Protein AF-A0A2A4LU80-F1 (afdb_monomer)

Radius of gyration: 29.14 Å; Cα contacts (8 Å, |Δi|>4): 32; chains: 1; bounding box: 60×70×69 Å

Solvent-accessible surface area (backbone atoms only — not comparable to full-atom values): 7969 Å² total; per-residue (Å²): 138,83,86,79,86,76,78,68,77,75,70,74,73,76,96,58,84,77,77,76,56,90,89,70,61,89,80,82,78,82,78,86,81,84,70,55,72,68,57,48,53,52,50,46,52,53,10,56,56,37,67,38,58,54,74,57,38,52,49,31,59,78,68,72,45,88,78,62,69,48,74,48,75,63,56,51,51,49,53,50,54,51,50,51,52,51,52,52,51,51,52,53,53,50,43,50,74,70,69,48,69,79,63,91,55,52,66,61,52,49,50,53,49,51,54,50,49,53,51,49,46,66,74,69,61,125

pLDDT: mean 78.64, std 14.28, range [36.44, 95.88]

Mean predicted aligned error: 14.56 Å

Secondary structure (DSSP, 8-state):
--------------SSSPPPPTTSS-----------HHHHHHHHHHHHHHT--HHHHHHHHHTT---PPPPPHHHHHHHHHHHHHHHHHHHHHHHHHTT-PPPTTHHHHHHHHHHHHHHHHHHH--

Structure (mmCIF, N/CA/C/O backbone):
data_AF-A0A2A4LU80-F1
#
_entry.id   AF-A0A2A4LU80-F1
#
loop_
_atom_site.group_PDB
_atom_site.id
_atom_site.type_symbol
_atom_site.label_atom_id
_atom_site.label_alt_id
_atom_site.label_comp_id
_atom_site.label_asym_id
_atom_site.label_entity_id
_atom_site.label_seq_id
_atom_site.pdbx_PDB_ins_code
_atom_site.Cartn_x
_atom_site.Cartn_y
_atom_site.Cartn_z
_atom_site.occupancy
_atom_site.B_iso_or_equiv
_atom_site.auth_seq_id
_atom_site.auth_comp_id
_atom_site.auth_asym_id
_atom_site.auth_atom_id
_atom_site.pdbx_PDB_model_num
ATOM 1 N N . MET A 1 1 ? 38.887 46.879 36.875 1.00 36.53 1 MET A N 1
ATOM 2 C CA . MET A 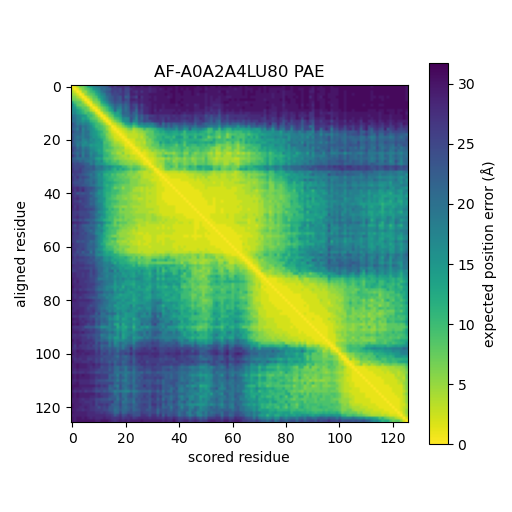1 1 ? 39.424 45.795 36.024 1.00 36.53 1 MET A CA 1
ATOM 3 C C . MET A 1 1 ? 38.246 45.065 35.390 1.00 36.53 1 MET A C 1
ATOM 5 O O . MET A 1 1 ? 37.231 44.901 36.049 1.00 36.53 1 MET A O 1
ATOM 9 N N . LYS A 1 2 ? 38.350 44.786 34.093 1.00 36.44 2 LYS A N 1
ATOM 10 C CA . LYS A 1 2 ? 37.315 44.321 33.158 1.00 36.44 2 LYS A CA 1
ATOM 11 C C . LYS A 1 2 ? 37.081 42.796 33.245 1.00 36.44 2 LYS A C 1
ATOM 13 O O . LYS A 1 2 ? 38.081 42.100 33.222 1.00 36.44 2 LYS A O 1
ATOM 18 N N . ILE A 1 3 ? 35.792 42.398 33.222 1.00 38.38 3 ILE A N 1
ATOM 19 C CA . ILE A 1 3 ? 35.141 41.186 32.633 1.00 38.38 3 ILE A CA 1
ATOM 20 C C . ILE A 1 3 ? 35.617 39.835 33.253 1.00 38.38 3 ILE A C 1
ATOM 22 O O . ILE A 1 3 ? 36.762 39.693 33.636 1.00 38.38 3 ILE A O 1
ATOM 26 N N . ASP A 1 4 ? 34.759 38.868 33.603 1.00 38.78 4 ASP A N 1
ATOM 27 C CA . ASP A 1 4 ? 34.062 37.991 32.658 1.00 38.78 4 ASP A CA 1
ATOM 28 C C . ASP A 1 4 ? 32.720 37.447 33.182 1.00 38.78 4 ASP A C 1
ATOM 30 O O . ASP A 1 4 ? 32.645 36.575 34.043 1.00 38.78 4 ASP A O 1
ATOM 34 N N . ILE A 1 5 ? 31.638 37.914 32.551 1.00 43.00 5 ILE A N 1
ATOM 35 C CA . ILE A 1 5 ? 30.252 37.408 32.649 1.00 43.00 5 ILE A CA 1
ATOM 36 C C . ILE A 1 5 ? 30.074 36.091 31.844 1.00 43.00 5 ILE A C 1
ATOM 38 O O . ILE A 1 5 ? 28.984 35.538 31.733 1.00 43.00 5 ILE A O 1
ATOM 42 N N . ALA A 1 6 ? 31.147 35.519 31.297 1.00 41.53 6 ALA A N 1
ATOM 43 C CA . ALA A 1 6 ? 31.082 34.421 30.331 1.00 41.53 6 ALA A CA 1
ATOM 44 C C . ALA A 1 6 ? 31.194 33.005 30.934 1.00 41.53 6 ALA A C 1
ATOM 46 O O . ALA A 1 6 ? 31.471 32.054 30.210 1.00 41.53 6 ALA A O 1
ATOM 47 N N . ALA A 1 7 ? 30.921 32.823 32.229 1.00 41.28 7 ALA A N 1
ATOM 48 C CA . ALA A 1 7 ? 30.689 31.495 32.811 1.00 41.28 7 ALA A CA 1
ATOM 49 C C . ALA A 1 7 ? 29.191 31.129 32.814 1.00 41.28 7 ALA A C 1
ATOM 51 O O . ALA A 1 7 ? 28.705 30.397 33.674 1.00 41.28 7 ALA A O 1
ATOM 52 N N . MET A 1 8 ? 28.431 31.629 31.832 1.00 41.69 8 MET A N 1
ATOM 53 C CA . MET A 1 8 ? 27.174 31.004 31.434 1.00 41.69 8 MET A CA 1
ATOM 54 C C . MET A 1 8 ? 27.542 29.668 30.797 1.00 41.69 8 MET A C 1
ATOM 56 O O . MET A 1 8 ? 27.836 29.577 29.608 1.00 41.69 8 MET A O 1
ATOM 60 N N . THR A 1 9 ? 27.599 28.643 31.640 1.00 44.09 9 THR A N 1
ATOM 61 C CA . THR A 1 9 ? 27.804 27.244 31.291 1.00 44.09 9 THR A CA 1
ATOM 62 C C . THR A 1 9 ? 26.859 26.870 30.152 1.00 44.09 9 THR A C 1
ATOM 64 O O . THR A 1 9 ? 25.714 26.471 30.375 1.00 44.09 9 THR A O 1
ATOM 67 N N . LEU A 1 10 ? 27.335 26.998 28.911 1.00 51.88 10 LEU A N 1
ATOM 68 C CA . LEU A 1 10 ? 26.734 26.404 27.729 1.00 51.88 10 LEU A CA 1
ATOM 69 C C . LEU A 1 10 ? 26.807 24.898 27.946 1.00 51.88 10 LEU A C 1
ATOM 71 O O . LEU A 1 10 ? 27.782 24.230 27.596 1.00 51.88 10 LEU A O 1
ATOM 75 N N . LYS A 1 11 ? 25.776 24.363 28.601 1.00 48.06 11 LYS A N 1
ATOM 76 C CA . LYS A 1 11 ? 25.549 22.932 28.730 1.00 48.06 11 LYS A CA 1
ATOM 77 C C . LYS A 1 11 ? 25.442 22.431 27.296 1.00 48.06 11 LYS A C 1
ATOM 79 O O . LYS A 1 11 ? 24.427 22.671 26.645 1.00 48.06 11 LYS A O 1
ATOM 84 N N . ARG A 1 12 ? 26.527 21.839 26.778 1.00 49.00 12 ARG A N 1
ATOM 85 C CA . ARG A 1 12 ? 26.599 21.304 25.413 1.00 49.00 12 ARG A CA 1
ATOM 86 C C . ARG A 1 12 ? 25.304 20.544 25.151 1.00 49.00 12 ARG A C 1
ATOM 88 O O . ARG A 1 12 ? 25.007 19.580 25.861 1.00 49.00 12 ARG A O 1
ATOM 95 N N . ALA A 1 13 ? 24.499 21.034 24.208 1.00 60.47 13 ALA A N 1
ATOM 96 C CA . ALA A 1 13 ? 23.255 20.380 23.843 1.00 60.47 13 ALA A CA 1
ATOM 97 C C . ALA A 1 13 ? 23.607 18.939 23.474 1.00 60.47 13 ALA A C 1
ATOM 99 O O . ALA A 1 13 ? 24.495 18.724 22.647 1.00 60.47 13 ALA A O 1
ATOM 100 N N . LYS A 1 14 ? 22.983 17.964 24.150 1.00 57.78 14 LYS A N 1
ATOM 101 C CA . LYS A 1 14 ? 23.189 16.540 23.864 1.00 57.78 14 LYS A CA 1
ATOM 102 C C . LYS A 1 14 ? 23.099 16.369 22.348 1.00 57.78 14 LYS A C 1
ATOM 104 O O . LYS A 1 14 ? 22.046 16.659 21.781 1.00 57.78 14 LYS A O 1
ATOM 109 N N . GLN A 1 15 ? 24.198 15.950 21.717 1.00 58.09 15 GLN A N 1
ATOM 110 C CA . GLN A 1 15 ? 24.267 15.588 20.300 1.00 58.09 15 GLN A CA 1
ATOM 111 C C . GLN A 1 15 ? 23.408 14.336 20.086 1.00 58.09 15 GLN A C 1
ATOM 113 O O . GLN A 1 15 ? 23.891 13.216 19.994 1.00 58.09 15 GLN A O 1
ATOM 118 N N . GLY A 1 16 ? 22.097 14.521 20.129 1.00 76.81 16 GLY A N 1
ATOM 119 C CA . GLY A 1 16 ? 21.089 13.520 19.847 1.00 76.81 16 GLY A CA 1
ATOM 120 C C . GLY A 1 16 ? 20.143 14.057 18.787 1.00 76.81 16 GLY A C 1
ATOM 121 O O . GLY A 1 16 ? 20.190 15.234 18.424 1.00 76.81 16 GLY A O 1
ATOM 122 N N . ARG A 1 17 ? 19.262 13.184 18.291 1.00 78.19 17 ARG A N 1
ATOM 123 C CA . ARG A 1 17 ? 18.203 13.573 17.356 1.00 78.19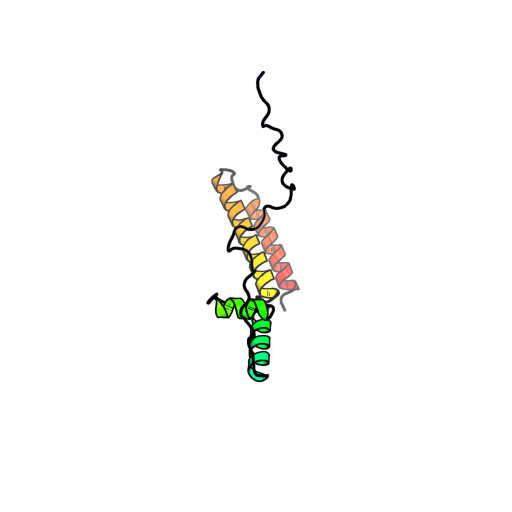 17 ARG A CA 1
ATOM 124 C C . ARG A 1 17 ? 17.475 14.817 17.895 1.00 78.19 17 ARG A C 1
ATOM 126 O O . ARG A 1 17 ? 17.000 14.759 19.034 1.00 78.19 17 ARG A O 1
ATOM 133 N N . PRO A 1 18 ? 17.344 15.896 17.099 1.00 81.81 18 PRO A N 1
ATOM 134 C CA . PRO A 1 18 ? 16.628 17.090 17.518 1.00 81.81 18 PRO A CA 1
ATOM 135 C C . PRO A 1 18 ? 15.243 16.735 18.075 1.00 81.81 18 PRO A C 1
ATOM 137 O O . PRO A 1 18 ? 14.553 15.876 17.504 1.00 81.81 18 PRO A O 1
ATOM 140 N N . PRO A 1 19 ? 14.824 17.350 19.196 1.00 79.06 19 PRO A N 1
ATOM 141 C CA . PRO A 1 19 ? 13.511 17.095 19.761 1.00 79.06 19 PRO A CA 1
ATOM 142 C C . PRO A 1 19 ? 12.434 17.438 18.729 1.00 79.06 19 PRO A C 1
ATOM 144 O O . PRO A 1 19 ? 12.548 18.415 17.990 1.00 79.06 19 PRO A O 1
ATOM 147 N N . LYS A 1 20 ? 11.369 16.627 18.673 1.00 83.75 20 LYS A N 1
ATOM 148 C CA . LYS A 1 20 ? 10.221 16.927 17.807 1.00 83.75 20 LYS A CA 1
ATOM 149 C C . LYS A 1 20 ? 9.682 18.328 18.141 1.00 83.75 20 LYS A C 1
ATOM 151 O O . LYS A 1 20 ? 9.535 18.614 19.333 1.00 83.75 20 LYS A O 1
ATOM 156 N N . PRO A 1 21 ? 9.358 19.150 17.128 1.00 82.62 21 PRO A N 1
ATOM 157 C CA . PRO A 1 21 ? 8.820 20.486 17.344 1.00 82.62 21 PRO A CA 1
ATOM 158 C C . PRO A 1 21 ? 7.469 20.436 18.068 1.00 82.62 21 PRO A C 1
ATOM 160 O O . PRO A 1 21 ? 6.778 19.406 18.068 1.00 82.62 21 PRO A O 1
ATOM 163 N N . LEU A 1 22 ? 7.109 21.559 18.692 1.00 80.19 22 LEU A N 1
ATOM 164 C CA . LEU A 1 22 ? 5.849 21.728 19.414 1.00 80.19 22 LEU A CA 1
ATOM 165 C C . LEU A 1 22 ? 4.657 21.379 18.501 1.00 80.19 22 LEU A C 1
ATOM 167 O O . LEU A 1 22 ? 4.657 21.710 17.316 1.00 80.19 22 LEU A O 1
ATOM 171 N N . GLY A 1 23 ? 3.678 20.634 19.021 1.00 81.31 23 GLY A N 1
ATOM 172 C CA . GLY A 1 23 ? 2.498 20.194 18.260 1.00 81.31 23 GLY A CA 1
ATOM 173 C C . GLY A 1 23 ? 2.722 19.034 17.275 1.00 81.31 23 GLY A C 1
ATOM 174 O O . GLY A 1 23 ? 1.778 18.583 16.632 1.00 81.31 23 GLY A O 1
ATOM 175 N N . LYS A 1 24 ? 3.950 18.508 17.136 1.00 84.19 24 LYS A N 1
ATOM 176 C CA . LYS A 1 24 ? 4.222 17.264 16.375 1.00 84.19 24 LYS A CA 1
ATOM 177 C C . LYS A 1 24 ? 4.418 16.039 17.268 1.00 84.19 24 LYS A C 1
ATOM 179 O O . LYS A 1 24 ? 4.520 14.912 16.766 1.00 84.19 24 LYS A O 1
ATOM 184 N N . LYS A 1 25 ? 4.519 16.241 18.582 1.00 86.50 25 LYS A N 1
ATOM 185 C CA . LYS A 1 25 ? 4.466 15.155 19.562 1.00 86.50 25 LYS A CA 1
ATOM 186 C C . LYS A 1 25 ? 3.020 14.674 19.701 1.00 86.50 25 LYS A C 1
ATOM 188 O O . LYS A 1 25 ? 2.082 15.385 19.374 1.00 86.50 25 LYS A O 1
ATOM 193 N N . ARG A 1 26 ? 2.871 13.407 20.082 1.00 83.69 26 ARG A N 1
ATOM 194 C CA . ARG A 1 26 ? 1.576 12.772 20.352 1.00 83.69 26 ARG A CA 1
ATOM 195 C C . ARG A 1 26 ? 1.454 12.630 21.865 1.00 83.69 26 ARG A C 1
ATOM 197 O O . ARG A 1 26 ? 1.685 11.550 22.392 1.00 83.69 26 ARG A O 1
ATOM 204 N N . ASP A 1 27 ? 1.247 13.753 22.530 1.00 87.62 27 ASP A N 1
ATOM 205 C CA . ASP A 1 27 ? 1.180 13.920 23.985 1.00 87.62 27 ASP A CA 1
ATOM 206 C C . ASP A 1 27 ? -0.249 14.185 24.489 1.00 87.62 27 ASP A C 1
ATOM 208 O O . ASP A 1 27 ? -0.532 13.962 25.662 1.00 87.62 27 ASP A O 1
ATOM 212 N N . CYS A 1 28 ? -1.173 14.572 23.607 1.00 83.75 28 CYS A N 1
ATOM 213 C CA . CYS A 1 28 ? -2.604 14.638 23.907 1.00 83.75 28 CYS A CA 1
ATOM 214 C C . CYS A 1 28 ? -3.276 13.256 23.789 1.00 83.75 28 CYS A C 1
ATOM 216 O O . CYS A 1 28 ? -2.936 12.464 22.903 1.00 83.75 28 CYS A O 1
ATOM 218 N N . PHE A 1 29 ? -4.273 12.988 24.638 1.00 83.38 29 PHE A N 1
ATOM 219 C CA . PHE A 1 29 ? -5.069 11.756 24.631 1.00 83.38 29 PHE A CA 1
ATOM 220 C C . PHE A 1 29 ? -6.568 12.064 24.516 1.00 83.38 29 PHE A C 1
ATOM 222 O O . PHE A 1 29 ? -7.040 13.107 24.962 1.00 83.38 29 PHE A O 1
ATOM 229 N N . LEU A 1 30 ? -7.316 11.146 23.906 1.00 78.06 30 LEU A N 1
ATOM 230 C CA . LEU A 1 30 ? -8.753 11.267 23.660 1.00 78.06 30 LEU A CA 1
ATOM 231 C C . LEU A 1 30 ? -9.554 10.584 24.785 1.00 78.06 30 LEU A C 1
ATOM 233 O O . LEU A 1 30 ? -10.234 9.603 24.527 1.00 78.06 30 LEU A O 1
ATOM 237 N N . GLY A 1 31 ? -9.427 11.055 26.032 1.00 82.31 31 GLY A N 1
ATOM 238 C CA . GLY A 1 31 ? -10.237 10.606 27.185 1.00 82.31 31 GLY A CA 1
ATOM 239 C C . GLY A 1 31 ? -10.434 9.082 27.349 1.00 82.31 31 GLY A C 1
ATOM 240 O O . GLY A 1 31 ? -9.628 8.283 26.877 1.00 82.31 31 GLY A O 1
ATOM 241 N N . SER A 1 32 ? -11.509 8.673 28.042 1.00 83.50 32 SER A N 1
ATOM 242 C CA . SER A 1 32 ? -11.965 7.273 28.068 1.00 83.50 32 SER A CA 1
ATOM 243 C C . SER A 1 32 ? -13.102 7.077 27.064 1.00 83.50 32 SER A C 1
ATOM 245 O O . SER A 1 32 ? -14.233 7.494 27.319 1.00 83.50 32 SER A O 1
ATOM 247 N N . VAL A 1 33 ? -12.822 6.434 25.933 1.00 85.81 33 VAL A N 1
ATOM 248 C CA . VAL A 1 33 ? -13.864 5.988 24.999 1.00 85.81 33 VAL A CA 1
ATOM 249 C C . VAL A 1 33 ? -14.428 4.672 25.530 1.00 85.81 33 VAL A C 1
ATOM 251 O O . VAL A 1 33 ? -13.694 3.692 25.643 1.00 85.81 33 VAL A O 1
ATOM 254 N N . ARG A 1 34 ? -15.710 4.658 25.907 1.00 91.38 34 ARG A N 1
ATOM 255 C CA . ARG A 1 34 ? -16.419 3.430 26.291 1.00 91.38 34 ARG A CA 1
ATOM 256 C C . ARG A 1 34 ? -17.133 2.889 25.065 1.00 91.38 34 ARG A C 1
ATOM 258 O O . ARG A 1 34 ? -17.807 3.651 24.383 1.00 91.38 34 ARG 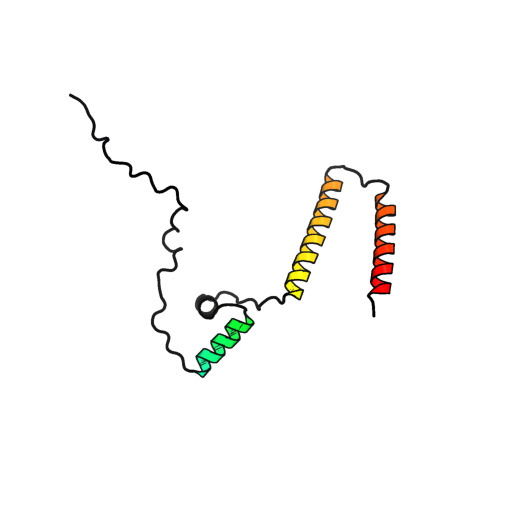A O 1
ATOM 265 N N . LEU A 1 35 ? -16.958 1.601 24.815 1.00 91.56 35 LEU A N 1
ATOM 266 C CA . LEU A 1 35 ? -17.541 0.890 23.689 1.00 91.56 35 LEU A CA 1
ATOM 267 C C . LEU A 1 35 ? -18.302 -0.317 24.222 1.00 91.56 35 LEU A C 1
ATOM 269 O O . LEU A 1 35 ? -17.919 -0.914 25.233 1.00 91.56 35 LEU A O 1
ATOM 273 N N . THR A 1 36 ? -19.370 -0.666 23.531 1.00 95.88 36 THR A N 1
ATOM 274 C CA . THR A 1 36 ? -20.005 -1.976 23.635 1.00 95.88 36 THR A CA 1
ATOM 275 C C . THR A 1 36 ? -19.108 -3.050 23.006 1.00 95.88 36 THR A C 1
ATOM 277 O O . THR A 1 36 ? -18.140 -2.745 22.304 1.00 95.88 36 THR A O 1
ATOM 280 N N . LEU A 1 37 ? -19.414 -4.325 23.264 1.00 95.88 37 LEU A N 1
ATOM 281 C CA . LEU A 1 37 ? -18.673 -5.442 22.668 1.00 95.88 37 LEU A CA 1
ATOM 282 C C . LEU A 1 37 ? -18.787 -5.449 21.139 1.00 95.88 37 LEU A C 1
ATOM 284 O O . LEU A 1 37 ? -17.780 -5.636 20.462 1.00 95.88 37 LEU A O 1
ATOM 288 N N . ASP A 1 38 ? -19.980 -5.177 20.610 1.00 95.31 38 ASP A N 1
ATOM 289 C CA . ASP A 1 38 ? -20.233 -5.172 19.166 1.00 95.31 38 ASP A CA 1
ATOM 290 C C . ASP A 1 38 ? -19.468 -4.042 18.465 1.00 95.31 38 ASP A C 1
ATOM 292 O O . ASP A 1 38 ? -18.862 -4.247 17.414 1.00 95.31 38 ASP A O 1
ATOM 296 N N . GLU A 1 39 ? -19.421 -2.853 19.074 1.00 93.56 39 GLU A N 1
ATOM 297 C CA . GLU A 1 39 ? -18.636 -1.728 18.555 1.00 93.56 39 GLU A CA 1
ATOM 298 C C . GLU A 1 39 ? -17.135 -2.028 18.570 1.00 93.56 39 GLU A C 1
ATOM 300 O O . GLU A 1 39 ? -16.432 -1.701 17.612 1.00 93.56 39 GLU A O 1
ATOM 305 N N . LEU A 1 40 ? -16.634 -2.654 19.641 1.00 94.12 40 LEU A N 1
ATOM 306 C CA . LEU A 1 40 ? -15.226 -3.031 19.728 1.00 94.12 40 LEU A CA 1
ATOM 307 C C . LEU A 1 40 ? -14.868 -4.069 18.659 1.00 94.12 40 LEU A C 1
ATOM 309 O O . LEU A 1 40 ? -13.897 -3.867 17.932 1.00 94.12 40 LEU A O 1
ATOM 313 N N . ALA A 1 41 ? -15.676 -5.122 18.521 1.00 94.81 41 ALA A N 1
ATOM 314 C CA . ALA A 1 41 ? -15.474 -6.166 17.522 1.00 94.81 41 ALA A CA 1
ATOM 315 C C . ALA A 1 41 ? -15.494 -5.593 16.097 1.00 94.81 41 ALA A C 1
ATOM 317 O O . ALA A 1 41 ? -14.613 -5.893 15.289 1.00 94.81 41 ALA A O 1
ATOM 318 N N . HIS A 1 42 ? -16.440 -4.696 15.808 1.00 93.69 42 HIS A N 1
ATOM 319 C CA . HIS A 1 42 ? -16.509 -4.019 14.519 1.00 93.69 42 HIS A CA 1
ATOM 320 C C . HIS A 1 42 ? -15.247 -3.188 14.240 1.00 93.69 42 HIS A C 1
ATOM 322 O O . HIS A 1 42 ? -14.667 -3.263 13.157 1.00 93.69 42 HIS A O 1
ATOM 328 N N . ILE A 1 43 ? -14.773 -2.413 15.219 1.00 93.12 43 ILE A N 1
ATOM 329 C CA . ILE A 1 43 ? -13.552 -1.611 15.068 1.00 93.12 43 ILE A CA 1
ATOM 330 C C . ILE A 1 43 ? -12.323 -2.507 14.852 1.00 93.12 43 ILE A C 1
ATOM 332 O O . ILE A 1 43 ? -11.454 -2.162 14.046 1.00 93.12 43 ILE A O 1
ATOM 336 N N . GLU A 1 44 ? -12.233 -3.639 15.548 1.00 94.31 44 GLU A N 1
ATOM 337 C CA . GLU A 1 44 ? -11.141 -4.604 15.396 1.00 94.31 44 GLU A CA 1
ATOM 338 C C . GLU A 1 44 ? -11.123 -5.242 14.005 1.00 94.31 44 GLU A C 1
ATOM 340 O O . GLU A 1 44 ? -10.064 -5.303 13.376 1.00 94.31 44 GLU A O 1
ATOM 345 N N . GLU A 1 45 ? -12.283 -5.636 13.481 1.00 93.56 45 GLU A N 1
ATOM 346 C CA . GLU A 1 45 ? -12.420 -6.189 12.131 1.00 93.56 45 GLU A CA 1
ATOM 347 C C . GLU A 1 45 ? -12.005 -5.173 11.056 1.00 93.56 45 GLU A C 1
ATOM 349 O O . GLU A 1 45 ? -11.229 -5.484 10.143 1.00 93.56 45 GLU A O 1
ATOM 354 N N . GLN A 1 46 ? -12.461 -3.924 11.182 1.00 91.06 46 GLN A N 1
ATOM 355 C CA . GLN A 1 46 ? -12.085 -2.863 10.249 1.00 91.06 46 GLN A CA 1
ATOM 356 C C . GLN A 1 46 ? -10.587 -2.538 10.328 1.00 91.06 46 GLN A C 1
ATOM 358 O O . GLN A 1 46 ? -9.927 -2.351 9.301 1.00 91.06 46 GLN A O 1
ATOM 363 N N . ALA A 1 47 ? -10.016 -2.527 11.535 1.00 92.06 47 ALA A N 1
ATOM 364 C CA . ALA A 1 47 ? -8.584 -2.337 11.730 1.00 92.06 47 ALA A CA 1
ATOM 365 C C . ALA A 1 47 ? -7.768 -3.481 11.100 1.00 92.06 47 ALA A C 1
ATOM 367 O O . ALA A 1 47 ? -6.767 -3.220 10.426 1.00 92.06 47 ALA A O 1
ATOM 368 N N . ALA A 1 48 ? -8.221 -4.730 11.248 1.00 90.38 48 ALA A N 1
ATOM 369 C CA . ALA A 1 48 ? -7.595 -5.903 10.645 1.00 90.38 48 ALA A CA 1
ATOM 370 C C . ALA A 1 48 ? -7.638 -5.851 9.110 1.00 90.38 48 ALA A C 1
ATOM 372 O O . ALA A 1 48 ? -6.613 -6.069 8.457 1.00 90.38 48 ALA A O 1
ATOM 373 N N . THR A 1 49 ? -8.783 -5.468 8.543 1.00 87.88 49 THR A N 1
ATOM 374 C CA . THR A 1 49 ? -8.980 -5.291 7.094 1.00 87.88 49 THR A CA 1
ATOM 375 C C . THR A 1 49 ? -8.068 -4.197 6.527 1.00 87.88 49 THR A C 1
ATOM 377 O O . THR A 1 49 ? -7.470 -4.348 5.459 1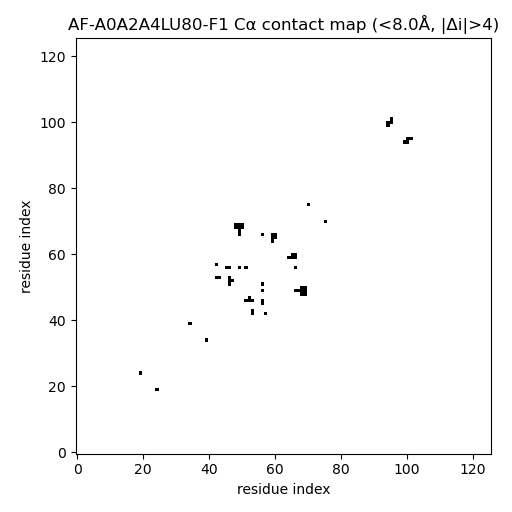.00 87.88 49 THR A O 1
ATOM 380 N N . ALA A 1 50 ? -7.884 -3.106 7.273 1.00 87.25 50 ALA A N 1
ATOM 381 C CA . ALA A 1 50 ? -6.951 -2.038 6.927 1.00 87.25 50 ALA A CA 1
ATOM 382 C C . ALA A 1 50 ? -5.472 -2.393 7.191 1.00 87.25 50 ALA A C 1
ATOM 384 O O . ALA A 1 50 ? -4.578 -1.655 6.779 1.00 87.25 50 ALA A O 1
ATOM 385 N N . GLY A 1 51 ? -5.185 -3.498 7.889 1.00 87.94 51 GLY A N 1
ATOM 386 C CA . GLY A 1 51 ? -3.826 -3.877 8.286 1.00 87.94 51 GLY A CA 1
ATOM 387 C C . GLY A 1 51 ? -3.195 -2.923 9.306 1.00 87.94 51 GLY A C 1
ATOM 388 O O . GLY A 1 51 ? -1.974 -2.758 9.323 1.00 87.94 51 GLY A O 1
ATOM 389 N N . LEU A 1 52 ? -4.009 -2.268 10.136 1.00 90.75 52 LEU A N 1
ATOM 390 C CA . LEU A 1 52 ? -3.583 -1.269 11.114 1.00 90.75 52 LEU A CA 1
ATOM 391 C C . LEU A 1 52 ? -3.855 -1.751 12.545 1.00 90.75 52 LEU A C 1
ATOM 393 O O . LEU A 1 52 ? -4.842 -2.440 12.786 1.00 90.75 52 LEU A O 1
ATOM 397 N N . PRO A 1 53 ? -3.049 -1.337 13.540 1.00 92.12 53 PRO A N 1
ATOM 398 C CA . PRO A 1 53 ? -3.445 -1.509 14.931 1.00 92.12 53 PRO A CA 1
ATOM 399 C C . PRO A 1 53 ? -4.669 -0.635 15.234 1.00 92.12 53 PRO A C 1
ATOM 401 O O . PRO A 1 53 ? -4.766 0.492 14.737 1.00 92.12 53 PRO A O 1
ATOM 404 N N . VAL A 1 54 ? -5.554 -1.111 16.112 1.00 92.00 54 VAL A N 1
ATOM 405 C CA . VAL A 1 54 ? -6.824 -0.453 16.486 1.00 92.00 54 VAL A CA 1
ATOM 406 C C . VAL A 1 54 ? -6.647 1.037 16.802 1.00 92.00 54 VAL A C 1
ATOM 408 O O . VAL A 1 54 ? -7.373 1.883 16.289 1.00 92.00 54 VAL A O 1
ATOM 411 N N . SER A 1 55 ? -5.614 1.397 17.569 1.00 90.44 55 SER A N 1
ATOM 412 C CA . SER A 1 55 ? -5.331 2.795 17.928 1.00 90.44 55 SER A CA 1
ATOM 413 C C . SER A 1 55 ? -4.900 3.675 16.745 1.00 90.44 55 SER A C 1
ATOM 415 O O . SER A 1 55 ? -5.121 4.889 16.760 1.00 90.44 55 SER A O 1
ATOM 417 N N . ALA A 1 56 ? -4.269 3.100 15.716 1.00 90.38 56 ALA A N 1
ATOM 418 C CA . ALA A 1 56 ? -3.935 3.816 14.489 1.00 90.38 56 ALA A CA 1
ATOM 419 C C . ALA A 1 56 ? -5.157 3.944 13.579 1.00 90.38 56 ALA A C 1
ATOM 421 O O . ALA A 1 56 ? -5.388 5.038 13.066 1.00 90.38 56 ALA A O 1
ATOM 422 N N . TYR A 1 57 ? -5.944 2.873 13.444 1.00 93.25 57 TYR A N 1
ATOM 423 C CA . TYR A 1 57 ? -7.204 2.875 12.705 1.00 93.25 57 TYR A CA 1
ATOM 424 C C . TYR A 1 57 ? -8.168 3.931 13.265 1.00 93.25 57 TYR A C 1
ATOM 426 O O . TYR A 1 57 ? -8.518 4.876 12.559 1.00 93.25 57 TYR A O 1
ATOM 434 N N . ALA A 1 58 ? -8.472 3.869 14.565 1.00 91.25 58 ALA A N 1
ATOM 435 C CA . ALA A 1 58 ? -9.327 4.837 15.249 1.00 91.25 58 ALA A CA 1
ATOM 436 C C . ALA A 1 58 ? -8.831 6.276 15.056 1.00 91.25 58 ALA A C 1
ATOM 438 O O . ALA A 1 58 ? -9.606 7.174 14.742 1.00 91.25 58 ALA A O 1
ATOM 439 N N . ARG A 1 59 ? -7.517 6.513 15.155 1.00 90.75 59 ARG A N 1
ATOM 440 C CA . ARG A 1 59 ? -6.954 7.845 14.900 1.00 90.75 59 ARG A CA 1
ATOM 441 C C . ARG A 1 59 ? -7.190 8.306 13.464 1.00 90.75 59 ARG A C 1
ATOM 443 O O . ARG A 1 59 ? -7.465 9.484 13.255 1.00 90.75 59 ARG A O 1
ATOM 450 N N . MET A 1 60 ? -7.021 7.430 12.477 1.00 91.44 60 MET A N 1
ATOM 451 C CA . MET A 1 60 ? -7.238 7.785 11.075 1.00 91.44 60 MET A CA 1
ATOM 452 C C . MET A 1 60 ? -8.698 8.150 10.822 1.00 91.44 60 MET A C 1
ATOM 454 O O . MET A 1 60 ? -8.935 9.226 10.278 1.00 91.44 60 MET A O 1
ATOM 458 N N . VAL A 1 61 ? -9.637 7.338 11.317 1.00 90.94 61 VAL A N 1
ATOM 459 C CA . VAL A 1 61 ? -11.080 7.615 11.248 1.00 90.94 61 VAL A CA 1
ATOM 460 C C . VAL A 1 61 ? -11.405 8.963 11.894 1.00 90.94 61 VAL A C 1
ATOM 462 O O . VAL A 1 61 ? -11.937 9.854 11.239 1.00 90.94 61 VAL A O 1
ATOM 465 N N . LEU A 1 62 ? -11.008 9.159 13.154 1.00 90.38 62 LEU A N 1
ATOM 466 C CA . LEU A 1 62 ? -11.338 10.360 13.929 1.00 90.38 62 LEU A CA 1
ATOM 467 C C . LEU A 1 62 ? -10.698 11.642 13.384 1.00 90.38 62 LEU A C 1
ATOM 469 O O . LEU A 1 62 ? -11.181 12.736 13.652 1.00 90.38 62 LEU A O 1
ATOM 473 N N . THR A 1 63 ? -9.604 11.526 12.626 1.00 89.81 63 THR A N 1
ATOM 474 C CA . THR A 1 63 ? -8.947 12.670 11.970 1.00 89.81 63 THR A CA 1
ATOM 475 C C . THR A 1 63 ? -9.341 12.826 10.499 1.00 89.81 63 THR A C 1
ATOM 477 O O . THR A 1 63 ? -8.719 13.621 9.795 1.00 89.81 63 THR A O 1
ATOM 480 N N . GLY A 1 64 ? -10.339 12.070 10.021 1.00 86.25 64 GLY A N 1
ATOM 481 C CA . GLY A 1 64 ? -10.849 12.141 8.647 1.00 86.25 64 GLY A CA 1
ATOM 482 C C . GLY A 1 64 ? -9.842 11.702 7.580 1.00 86.25 64 GLY A C 1
ATOM 483 O O . GLY A 1 64 ? -9.946 12.097 6.418 1.00 86.25 64 GLY A O 1
ATOM 484 N N . ARG A 1 65 ? -8.820 10.924 7.952 1.00 86.50 65 ARG A N 1
ATOM 485 C CA . ARG A 1 65 ? -7.812 10.433 7.006 1.00 86.50 65 ARG A CA 1
ATOM 486 C C . ARG A 1 65 ? -8.362 9.241 6.241 1.00 86.50 65 ARG A C 1
ATOM 488 O O . ARG A 1 65 ? -8.923 8.328 6.837 1.00 86.50 65 ARG A O 1
ATOM 495 N N . LYS A 1 66 ? -8.119 9.214 4.928 1.00 81.81 66 LYS A N 1
ATOM 496 C CA . LY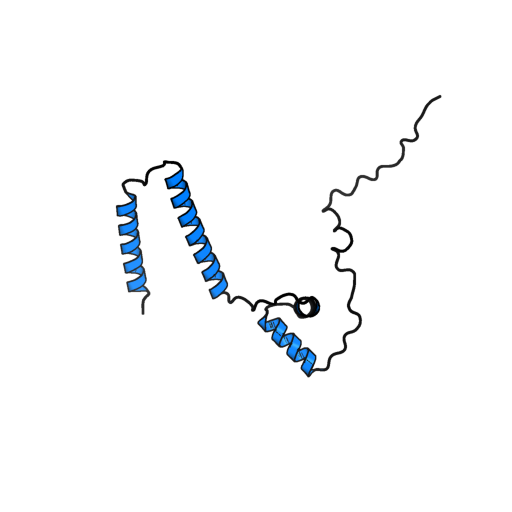S A 1 66 ? -8.457 8.063 4.083 1.00 81.81 66 LYS A CA 1
ATOM 497 C C . LYS A 1 66 ? -7.710 6.820 4.565 1.00 81.81 66 LYS A C 1
ATOM 499 O O . LYS A 1 66 ? -6.487 6.854 4.709 1.00 81.81 66 LYS A O 1
ATOM 504 N N . ILE A 1 67 ? -8.453 5.745 4.797 1.00 83.50 67 ILE A N 1
ATOM 505 C CA . ILE A 1 67 ? -7.927 4.435 5.176 1.00 83.50 67 ILE A CA 1
ATOM 506 C C . ILE A 1 67 ? -7.863 3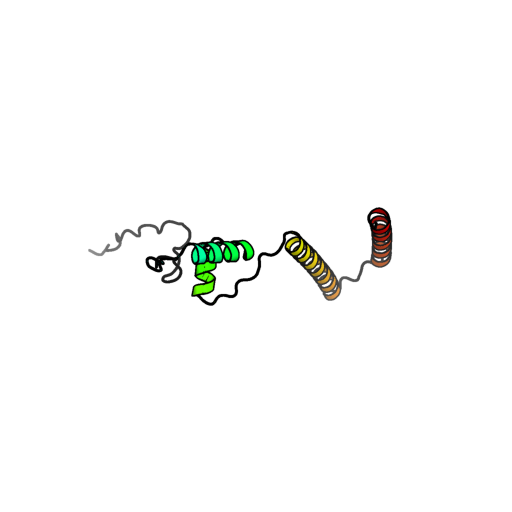.618 3.897 1.00 83.50 67 ILE A C 1
ATOM 508 O O . ILE A 1 67 ? -8.892 3.300 3.307 1.00 83.50 67 ILE A O 1
ATOM 512 N N . ALA A 1 68 ? -6.647 3.362 3.422 1.00 75.38 68 ALA A N 1
ATOM 513 C CA . ALA A 1 68 ? -6.454 2.440 2.318 1.00 75.38 68 ALA A CA 1
ATOM 514 C C . ALA A 1 68 ? -6.596 1.005 2.849 1.00 75.38 68 ALA A C 1
ATOM 516 O O . ALA A 1 68 ? -6.130 0.734 3.962 1.00 75.38 68 ALA A O 1
ATOM 517 N N . PRO A 1 69 ? -7.218 0.095 2.085 1.00 74.88 69 PRO A N 1
ATOM 518 C CA . PRO A 1 69 ? -7.212 -1.317 2.429 1.00 74.88 69 PRO A CA 1
ATOM 519 C C . PRO A 1 69 ? -5.774 -1.842 2.471 1.00 74.88 69 PRO A C 1
ATOM 521 O O . PRO A 1 69 ? -4.875 -1.305 1.810 1.00 74.88 69 PRO A O 1
ATOM 524 N N . ARG A 1 70 ? -5.553 -2.902 3.254 1.00 76.94 70 ARG A N 1
ATOM 525 C CA . ARG A 1 70 ? -4.256 -3.570 3.292 1.00 76.94 70 ARG A CA 1
ATOM 526 C C . ARG A 1 70 ? -3.927 -4.104 1.900 1.00 76.94 70 ARG A C 1
ATOM 528 O O . ARG A 1 70 ? -4.658 -4.941 1.382 1.00 76.94 70 ARG A O 1
ATOM 535 N N . GLN A 1 71 ? -2.796 -3.671 1.344 1.00 75.75 71 GLN A N 1
ATOM 536 C CA . GLN A 1 71 ? -2.283 -4.266 0.114 1.00 75.75 71 GLN A CA 1
ATOM 537 C C . GLN A 1 71 ? -1.900 -5.720 0.378 1.00 75.75 71 GLN A C 1
ATOM 539 O O . GLN A 1 71 ? -1.208 -6.033 1.358 1.00 75.75 71 GLN A O 1
ATOM 544 N N . THR A 1 72 ? -2.365 -6.620 -0.481 1.00 81.19 72 THR A N 1
ATOM 545 C CA . THR A 1 72 ? -1.967 -8.024 -0.397 1.00 81.19 72 THR 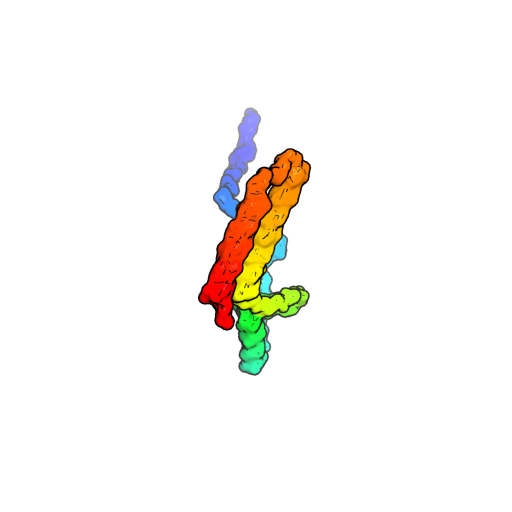A CA 1
ATOM 546 C C . THR A 1 72 ? -0.472 -8.158 -0.720 1.00 81.19 72 THR A C 1
ATOM 548 O O . THR A 1 72 ? 0.092 -7.321 -1.431 1.00 81.19 72 THR A O 1
ATOM 551 N N . PRO A 1 73 ? 0.216 -9.210 -0.237 1.00 80.75 73 PRO A N 1
ATOM 552 C CA . PRO A 1 73 ? 1.614 -9.444 -0.602 1.00 80.75 73 PRO A CA 1
ATOM 553 C C . PRO A 1 73 ? 1.835 -9.505 -2.121 1.00 80.75 73 PRO A C 1
ATOM 555 O O . PRO A 1 73 ? 2.868 -9.057 -2.611 1.00 80.75 73 PRO A O 1
ATOM 558 N N . ILE A 1 74 ? 0.843 -10.012 -2.862 1.00 82.94 74 ILE A N 1
ATOM 559 C CA . ILE A 1 74 ? 0.862 -10.101 -4.326 1.00 82.94 74 ILE A CA 1
ATOM 560 C C . ILE A 1 74 ? 0.772 -8.708 -4.954 1.00 82.94 74 ILE A C 1
ATOM 562 O O . ILE A 1 74 ? 1.573 -8.388 -5.826 1.00 82.94 74 ILE A O 1
ATOM 566 N N . GLU A 1 75 ? -0.145 -7.854 -4.493 1.00 78.00 75 GLU A N 1
ATOM 567 C CA . GLU A 1 75 ? -0.255 -6.466 -4.966 1.00 78.00 75 GLU A CA 1
ATOM 568 C C . GLU A 1 75 ? 1.025 -5.675 -4.695 1.00 78.00 75 GLU A C 1
ATOM 570 O O . GLU A 1 75 ? 1.508 -4.948 -5.562 1.00 78.00 75 GLU A O 1
ATOM 575 N N . GLN A 1 76 ? 1.618 -5.856 -3.513 1.00 80.69 76 GLN A N 1
ATOM 576 C CA . GLN A 1 76 ? 2.880 -5.214 -3.163 1.00 80.69 76 GLN A CA 1
ATOM 577 C C . GLN A 1 76 ? 4.019 -5.688 -4.077 1.00 80.69 76 GLN A C 1
ATOM 579 O O . GLN A 1 76 ? 4.800 -4.864 -4.556 1.00 80.69 76 GLN A O 1
ATOM 584 N N . ALA A 1 77 ? 4.112 -6.996 -4.335 1.00 79.81 77 ALA A N 1
ATOM 585 C CA . ALA A 1 77 ? 5.103 -7.562 -5.246 1.00 79.81 77 ALA A CA 1
ATOM 586 C C . ALA A 1 77 ? 4.907 -7.042 -6.679 1.00 79.81 77 ALA A C 1
ATOM 588 O O . ALA A 1 77 ? 5.870 -6.624 -7.320 1.00 79.81 77 ALA A O 1
ATOM 589 N N . LEU A 1 78 ? 3.659 -6.975 -7.149 1.00 84.88 78 LEU A N 1
ATOM 590 C CA . LEU A 1 78 ? 3.317 -6.447 -8.466 1.00 84.88 78 LEU A CA 1
ATOM 591 C C . LEU A 1 78 ? 3.696 -4.967 -8.603 1.00 84.88 78 LEU A C 1
ATOM 593 O O . LEU A 1 78 ? 4.285 -4.575 -9.608 1.00 84.88 78 LEU A O 1
ATOM 597 N N . LEU A 1 79 ? 3.419 -4.145 -7.586 1.00 81.00 79 LEU A N 1
ATOM 598 C CA . LEU A 1 79 ? 3.822 -2.736 -7.569 1.00 81.00 79 LEU A CA 1
ATOM 599 C C . LEU A 1 79 ? 5.345 -2.572 -7.601 1.00 81.00 79 LEU A C 1
ATOM 601 O O . LEU A 1 79 ? 5.851 -1.654 -8.248 1.00 81.00 79 LEU A O 1
ATOM 605 N N . VAL A 1 80 ? 6.090 -3.441 -6.916 1.00 82.12 80 VAL A N 1
ATOM 606 C CA . VAL A 1 80 ? 7.559 -3.431 -6.960 1.00 82.12 80 VAL A CA 1
ATOM 607 C C . VAL A 1 80 ? 8.054 -3.767 -8.365 1.00 82.12 80 VAL A C 1
ATOM 609 O O . VAL A 1 80 ? 8.865 -3.020 -8.909 1.00 82.12 80 VAL A O 1
ATOM 612 N N . GLU A 1 81 ? 7.541 -4.828 -8.984 1.00 86.75 81 GLU A N 1
ATOM 613 C CA . GLU A 1 81 ? 7.943 -5.228 -10.338 1.00 86.75 81 GLU A CA 1
ATOM 614 C C . GLU A 1 81 ? 7.552 -4.190 -11.401 1.00 86.75 81 GLU A C 1
ATOM 616 O O . GLU A 1 81 ? 8.337 -3.883 -12.307 1.00 86.75 81 GLU A O 1
ATOM 621 N N . LEU A 1 82 ? 6.395 -3.543 -11.245 1.00 84.44 82 LEU A N 1
ATOM 622 C CA . LEU A 1 82 ? 5.989 -2.430 -12.099 1.00 84.44 82 LEU A CA 1
ATOM 623 C C . LEU A 1 82 ? 6.936 -1.230 -11.954 1.00 84.44 82 LEU A C 1
ATOM 625 O O . LEU A 1 82 ? 7.375 -0.662 -12.954 1.00 84.44 82 LEU A O 1
ATOM 629 N N . ASN A 1 83 ? 7.310 -0.870 -10.722 1.00 80.62 83 ASN A N 1
ATOM 630 C CA . ASN A 1 83 ? 8.277 0.201 -10.478 1.00 80.62 83 ASN A CA 1
ATOM 631 C C . ASN A 1 83 ? 9.646 -0.115 -11.090 1.00 80.62 83 ASN A C 1
ATOM 633 O O . ASN A 1 83 ? 10.260 0.761 -11.698 1.00 80.62 83 ASN A O 1
ATOM 637 N N . ARG A 1 84 ? 10.119 -1.362 -10.979 1.00 82.50 84 ARG A N 1
ATOM 638 C CA . ARG A 1 84 ? 11.379 -1.799 -11.604 1.00 82.50 84 ARG A CA 1
ATOM 639 C C . ARG A 1 84 ? 11.315 -1.673 -13.122 1.00 82.50 84 ARG A C 1
ATOM 641 O O . ARG A 1 84 ? 12.246 -1.147 -13.726 1.00 82.50 84 ARG A O 1
ATOM 648 N N . SER A 1 85 ? 10.193 -2.065 -13.721 1.00 81.62 85 SER A N 1
ATOM 649 C CA . SER A 1 85 ? 9.949 -1.895 -15.156 1.00 81.62 85 SER A CA 1
ATOM 650 C C . SER A 1 85 ? 10.004 -0.419 -15.567 1.00 81.62 85 SER A C 1
ATOM 652 O O . SER A 1 85 ? 10.698 -0.068 -16.520 1.00 81.62 85 SER A O 1
ATOM 654 N N . GLY A 1 86 ? 9.359 0.468 -14.804 1.00 78.50 86 GLY A N 1
ATOM 655 C CA . GLY A 1 86 ? 9.402 1.913 -15.041 1.00 78.50 86 GLY A CA 1
ATOM 656 C C . GLY A 1 86 ? 10.808 2.514 -14.916 1.00 78.50 86 GLY A C 1
ATOM 657 O O . GLY A 1 86 ? 11.215 3.307 -15.766 1.00 78.50 86 GLY A O 1
ATOM 658 N N . VAL A 1 87 ? 11.582 2.107 -13.903 1.00 83.12 87 VAL A N 1
ATOM 659 C CA . VAL A 1 87 ? 12.982 2.538 -13.723 1.00 83.12 87 VAL A CA 1
ATOM 660 C C . VAL A 1 87 ? 13.842 2.114 -14.912 1.00 83.12 87 VAL A C 1
ATOM 662 O O . VAL A 1 87 ? 14.596 2.936 -15.431 1.00 83.12 87 VAL A O 1
ATOM 665 N N . ASN A 1 88 ? 13.695 0.876 -15.384 1.00 85.12 88 ASN A N 1
ATOM 666 C CA . ASN A 1 88 ? 14.439 0.378 -16.540 1.00 85.12 88 ASN A CA 1
ATOM 667 C C . ASN A 1 88 ? 14.122 1.195 -17.805 1.00 85.12 88 ASN A C 1
ATOM 669 O O . ASN A 1 88 ? 15.034 1.629 -18.507 1.00 85.12 88 ASN A O 1
ATOM 673 N N . VAL A 1 89 ? 12.839 1.477 -18.066 1.00 82.00 89 VAL A N 1
ATOM 674 C CA . VAL A 1 89 ? 12.417 2.321 -19.199 1.00 82.00 89 VAL A CA 1
ATOM 675 C C . VAL A 1 89 ? 12.996 3.730 -19.080 1.00 82.00 89 VAL A C 1
ATOM 677 O O . VAL A 1 89 ? 13.524 4.266 -20.055 1.00 82.00 89 VAL A O 1
ATOM 680 N N . HIS A 1 90 ? 12.958 4.321 -17.884 1.00 82.81 90 HIS A N 1
ATOM 681 C CA . HIS A 1 90 ? 13.534 5.641 -17.646 1.00 82.81 90 HIS A CA 1
ATOM 682 C C . HIS A 1 90 ? 15.046 5.663 -17.908 1.00 82.81 90 HIS A C 1
ATOM 684 O O . HIS A 1 90 ? 15.549 6.613 -18.504 1.00 82.81 90 HIS A O 1
ATOM 690 N N . GLN A 1 91 ? 15.773 4.619 -17.506 1.00 83.06 91 GLN A N 1
ATOM 691 C CA . GLN A 1 91 ? 17.209 4.500 -17.757 1.00 83.06 91 GLN A CA 1
ATOM 692 C C . GLN A 1 91 ? 17.525 4.391 -19.251 1.00 83.06 91 GLN A C 1
ATOM 694 O O . GLN A 1 91 ? 18.431 5.081 -19.716 1.00 83.06 91 GLN A O 1
ATOM 699 N N . ILE A 1 92 ? 16.758 3.599 -20.007 1.00 83.62 92 ILE A N 1
ATOM 700 C CA . ILE A 1 92 ? 16.905 3.496 -21.466 1.00 83.62 92 ILE A CA 1
ATOM 701 C C . ILE A 1 92 ? 16.634 4.855 -22.116 1.00 83.62 92 ILE A C 1
ATOM 703 O O . ILE A 1 92 ? 17.473 5.355 -22.859 1.00 83.62 92 ILE A O 1
ATOM 707 N N . ALA A 1 93 ? 15.512 5.502 -21.788 1.00 80.44 93 ALA A N 1
ATOM 708 C CA . ALA A 1 93 ? 15.172 6.817 -22.330 1.00 80.44 93 ALA A CA 1
ATOM 709 C C . ALA A 1 93 ? 16.253 7.860 -22.014 1.00 80.44 93 ALA A C 1
ATOM 711 O O . ALA A 1 93 ? 16.680 8.610 -22.887 1.00 80.44 93 ALA A O 1
ATOM 712 N N . LYS A 1 94 ? 16.747 7.871 -20.771 1.00 83.19 94 LYS A N 1
ATOM 713 C CA . LYS A 1 94 ? 17.843 8.740 -20.344 1.00 83.19 94 LYS A CA 1
ATOM 714 C C . LYS A 1 94 ? 19.103 8.476 -21.170 1.00 83.19 94 LYS A C 1
ATOM 716 O O . LYS A 1 94 ? 19.683 9.424 -21.683 1.00 83.19 94 LYS A O 1
ATOM 721 N N . HIS A 1 95 ? 19.500 7.216 -21.330 1.00 81.50 95 HIS A N 1
ATOM 722 C CA . HIS A 1 95 ? 20.672 6.831 -22.116 1.00 81.50 95 HIS A CA 1
ATOM 723 C C . HIS A 1 95 ? 20.578 7.318 -23.570 1.00 81.50 95 HIS A C 1
ATOM 725 O O . HIS A 1 95 ? 21.532 7.908 -24.070 1.00 81.50 95 HIS A O 1
ATOM 731 N N . LEU A 1 96 ? 19.414 7.156 -24.207 1.00 80.88 96 LEU A N 1
ATOM 732 C CA . LEU A 1 96 ? 19.159 7.633 -25.571 1.00 80.88 96 LEU A CA 1
ATOM 733 C C . LEU A 1 96 ? 19.209 9.160 -25.678 1.00 80.88 96 LEU A C 1
ATOM 735 O O . LEU A 1 96 ? 19.821 9.698 -26.598 1.00 80.88 96 LEU A O 1
ATOM 739 N N . ASN A 1 97 ? 18.614 9.863 -24.713 1.00 80.88 97 ASN A N 1
ATOM 740 C CA . ASN A 1 97 ? 18.578 11.326 -24.697 1.00 80.88 97 ASN A CA 1
ATOM 741 C C . ASN A 1 97 ? 19.964 11.964 -24.496 1.00 80.88 97 ASN A C 1
ATOM 743 O O . ASN A 1 97 ? 20.171 13.098 -24.917 1.00 80.88 97 ASN A O 1
ATOM 747 N N . PHE A 1 98 ? 20.920 11.256 -23.884 1.00 79.88 98 PHE A N 1
ATOM 748 C CA . PHE A 1 98 ? 22.309 11.717 -23.741 1.00 79.88 98 PHE A CA 1
ATOM 749 C C . PHE A 1 98 ? 23.179 11.465 -24.985 1.00 79.88 98 PHE A C 1
ATOM 751 O O . PHE A 1 98 ? 24.390 11.663 -24.927 1.00 79.88 98 PHE A O 1
ATOM 758 N N . GLY A 1 99 ? 22.589 11.046 -26.110 1.00 72.56 99 GLY A N 1
ATOM 759 C CA . GLY A 1 99 ? 23.311 10.838 -27.370 1.00 72.56 99 GLY A CA 1
ATOM 760 C C . GLY A 1 99 ? 24.150 9.560 -27.402 1.00 72.56 99 GLY A C 1
ATOM 761 O O . GLY A 1 99 ? 24.819 9.292 -28.400 1.00 72.56 99 GLY A O 1
ATOM 762 N N . ASN A 1 100 ? 24.086 8.739 -26.350 1.00 71.06 100 ASN A N 1
ATOM 763 C CA . ASN A 1 100 ? 24.612 7.387 -26.400 1.00 71.06 100 ASN A CA 1
ATOM 764 C C . ASN A 1 100 ? 23.656 6.578 -27.280 1.00 71.06 100 ASN A C 1
ATOM 766 O O . ASN A 1 100 ? 22.541 6.241 -26.870 1.00 71.06 100 ASN A O 1
ATOM 770 N N . GLY A 1 101 ? 24.076 6.323 -28.520 1.00 68.75 101 GLY A N 1
ATOM 771 C CA . GLY A 1 101 ? 23.326 5.491 -29.450 1.00 68.75 101 GLY A CA 1
ATOM 772 C C . GLY A 1 101 ? 22.954 4.148 -28.822 1.00 68.75 101 GLY A C 1
ATOM 773 O O . GLY A 1 101 ? 23.596 3.657 -27.890 1.00 68.75 101 GLY A O 1
ATOM 774 N N . VAL A 1 102 ? 21.886 3.550 -29.335 1.00 70.75 102 VAL A N 1
ATOM 775 C CA . VAL A 1 102 ? 21.547 2.171 -28.998 1.00 70.75 102 VAL A CA 1
ATOM 776 C C . VAL A 1 102 ? 22.712 1.276 -29.445 1.00 70.75 102 VAL A C 1
ATOM 778 O O . VAL A 1 102 ? 23.130 1.395 -30.599 1.00 70.75 102 VAL A O 1
ATOM 781 N N . PRO A 1 103 ? 23.243 0.382 -28.592 1.00 74.19 103 PRO A N 1
ATOM 782 C CA . PRO A 1 103 ? 24.191 -0.631 -29.043 1.00 74.19 103 PRO A CA 1
ATOM 783 C C . PRO A 1 103 ? 23.620 -1.405 -30.242 1.00 74.19 103 PRO A C 1
ATOM 785 O O . PRO A 1 103 ? 22.471 -1.847 -30.202 1.00 74.19 103 PRO A O 1
ATOM 788 N N . ASN A 1 104 ? 24.399 -1.560 -31.319 1.00 71.50 104 ASN A N 1
ATOM 789 C CA . ASN A 1 104 ? 23.933 -2.190 -32.568 1.00 71.50 104 ASN A CA 1
ATOM 790 C C . ASN A 1 104 ? 23.411 -3.628 -32.374 1.00 71.50 104 ASN A C 1
ATOM 792 O O . ASN A 1 104 ? 22.674 -4.146 -33.210 1.00 71.50 104 ASN A O 1
ATOM 796 N N . ASP A 1 105 ? 23.778 -4.279 -31.274 1.00 76.31 105 ASP A N 1
ATOM 797 C CA . ASP A 1 105 ? 23.387 -5.634 -30.910 1.00 76.31 105 ASP A CA 1
ATOM 798 C C . ASP A 1 105 ? 22.112 -5.711 -30.055 1.00 76.31 105 ASP A C 1
ATOM 800 O O . ASP A 1 105 ? 21.618 -6.819 -29.827 1.00 76.31 105 ASP A O 1
ATOM 804 N N . ILE A 1 106 ? 21.520 -4.586 -29.621 1.00 77.56 106 ILE A N 1
ATOM 805 C CA . ILE A 1 106 ? 20.366 -4.622 -28.707 1.00 77.56 106 ILE A CA 1
ATOM 806 C C . ILE A 1 106 ? 19.192 -5.402 -29.298 1.00 77.56 106 ILE A C 1
ATOM 808 O O . ILE A 1 106 ? 18.499 -6.108 -28.574 1.00 77.56 106 ILE A O 1
ATOM 812 N N . ALA A 1 107 ? 18.976 -5.301 -30.613 1.00 74.88 107 ALA A N 1
ATOM 813 C CA . ALA A 1 107 ? 17.893 -5.999 -31.294 1.00 74.88 107 ALA A CA 1
ATOM 814 C C . ALA A 1 107 ? 18.103 -7.519 -31.234 1.00 74.88 107 ALA A C 1
ATOM 816 O O . ALA A 1 107 ? 17.179 -8.267 -30.925 1.00 74.88 107 ALA A O 1
ATOM 817 N N . ALA A 1 108 ? 19.343 -7.975 -31.437 1.00 74.44 108 ALA A N 1
ATOM 818 C CA . ALA A 1 108 ? 19.701 -9.384 -31.324 1.00 74.44 108 ALA A CA 1
ATOM 819 C C . ALA A 1 108 ? 19.614 -9.887 -29.871 1.00 74.44 108 ALA A C 1
ATOM 821 O O . ALA A 1 108 ? 19.219 -11.029 -29.631 1.00 74.44 108 ALA A O 1
ATOM 822 N N . VAL A 1 109 ? 19.963 -9.048 -28.891 1.00 78.31 109 VAL A N 1
ATOM 823 C CA . VAL A 1 109 ? 19.844 -9.366 -27.459 1.00 78.31 109 VAL A CA 1
ATOM 824 C C . VAL A 1 109 ? 18.377 -9.441 -27.024 1.00 78.31 109 VAL A C 1
ATOM 826 O O . VAL A 1 109 ? 18.002 -10.381 -26.321 1.00 78.31 109 VAL A O 1
ATOM 829 N N . LEU A 1 110 ? 17.532 -8.512 -27.479 1.00 81.81 110 LEU A N 1
ATOM 830 C CA . LEU A 1 110 ? 16.089 -8.518 -27.228 1.00 81.81 110 LEU A CA 1
ATOM 831 C C . LEU A 1 110 ? 15.418 -9.753 -27.830 1.00 81.81 110 LEU A C 1
ATOM 833 O O . LEU A 1 110 ? 14.612 -10.386 -27.153 1.00 81.81 110 LEU A O 1
ATOM 837 N N . GLU A 1 111 ? 15.798 -10.148 -29.046 1.00 79.38 111 GLU A N 1
ATOM 838 C CA . GLU A 1 111 ? 15.267 -11.357 -29.683 1.00 79.38 111 GLU A CA 1
ATOM 839 C C . GLU A 1 111 ? 15.644 -12.623 -28.897 1.00 79.38 111 GLU A C 1
ATOM 841 O O . GLU A 1 111 ? 14.796 -13.473 -28.616 1.00 79.38 111 GLU A O 1
ATOM 846 N N . LYS A 1 112 ? 16.897 -12.722 -28.430 1.00 78.38 112 LYS A N 1
ATOM 847 C CA . LYS A 1 112 ? 17.330 -13.815 -27.540 1.00 78.38 112 LYS A CA 1
ATOM 848 C C . LYS A 1 112 ? 16.551 -13.824 -26.223 1.00 78.38 112 LYS A C 1
ATOM 850 O O . LYS A 1 112 ? 16.142 -14.893 -25.769 1.00 78.38 112 LYS A O 1
ATOM 855 N N . HIS A 1 113 ? 16.316 -12.656 -25.627 1.00 83.94 113 HIS A N 1
ATOM 856 C CA . HIS A 1 113 ? 15.504 -12.526 -24.417 1.00 83.94 113 HIS A CA 1
ATOM 857 C C . HIS A 1 113 ? 14.048 -12.940 -24.650 1.00 83.94 113 HIS A C 1
ATOM 859 O O . HIS A 1 113 ? 13.483 -13.664 -23.831 1.00 83.94 113 HIS A O 1
ATOM 865 N N . HIS A 1 114 ? 13.450 -12.543 -25.772 1.00 80.94 114 HIS A N 1
ATOM 866 C CA . HIS A 1 114 ? 12.083 -12.905 -26.132 1.00 80.94 114 HIS A CA 1
ATOM 867 C C . HIS A 1 114 ? 11.940 -14.418 -26.351 1.00 80.94 114 HIS A C 1
ATOM 869 O O . HIS A 1 114 ? 11.000 -15.029 -25.844 1.00 80.94 114 HIS A O 1
ATOM 875 N N . LEU A 1 115 ? 12.906 -15.052 -27.024 1.00 83.38 115 LEU A N 1
ATOM 876 C CA . LEU A 1 115 ? 12.962 -16.509 -27.179 1.00 83.38 115 LEU A CA 1
ATOM 877 C C . LEU A 1 115 ? 13.107 -17.232 -25.834 1.00 83.38 115 LEU A C 1
ATOM 879 O O . LEU A 1 115 ? 12.460 -18.257 -25.617 1.00 83.38 115 LEU A O 1
ATOM 883 N N . ALA A 1 116 ? 13.929 -16.708 -24.922 1.00 77.81 116 ALA A N 1
ATOM 884 C CA . ALA A 1 116 ? 14.068 -17.260 -23.578 1.00 77.81 116 ALA A CA 1
ATOM 885 C C . ALA A 1 116 ? 12.756 -17.147 -22.784 1.00 77.81 116 ALA A C 1
ATOM 887 O O . ALA A 1 116 ? 12.311 -18.137 -22.206 1.00 77.81 116 ALA A O 1
ATOM 888 N N . LEU A 1 117 ? 12.089 -15.98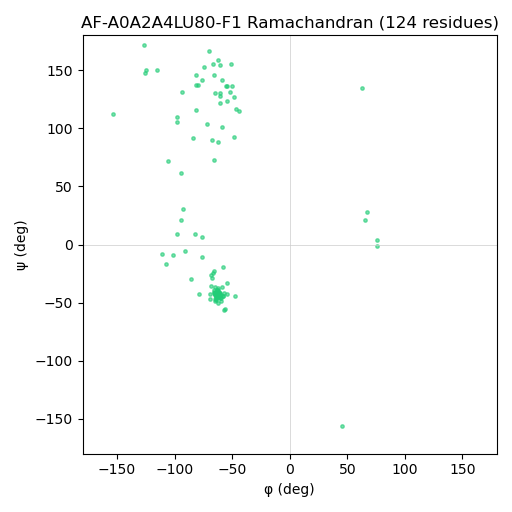8 -22.827 1.00 85.19 117 LEU A N 1
ATOM 889 C CA . LEU A 1 117 ? 10.783 -15.788 -22.193 1.00 85.19 117 LEU A CA 1
ATOM 890 C C . LEU A 1 117 ? 9.717 -16.719 -22.775 1.00 85.19 117 LEU A C 1
ATOM 892 O O . LEU A 1 117 ? 8.993 -17.342 -22.008 1.00 85.19 117 LEU A O 1
ATOM 896 N N . LYS A 1 118 ? 9.659 -16.899 -24.102 1.00 84.25 118 LYS A N 1
ATOM 897 C CA . LYS A 1 118 ? 8.746 -17.866 -24.738 1.00 84.25 118 LYS A CA 1
ATOM 898 C C . LYS A 1 118 ? 8.960 -19.290 -24.228 1.00 84.25 118 LYS A C 1
ATOM 900 O O . LYS A 1 118 ? 7.984 -19.986 -23.972 1.00 84.25 118 LYS A O 1
ATOM 905 N N . LYS A 1 119 ? 10.213 -19.722 -24.050 1.00 82.44 119 LYS A N 1
ATOM 906 C CA . LYS A 1 119 ? 10.530 -21.051 -23.497 1.00 82.44 119 LYS A CA 1
ATOM 907 C C . LYS A 1 119 ? 10.094 -21.186 -22.040 1.00 82.44 119 LYS A C 1
ATOM 909 O O . LYS A 1 119 ? 9.541 -22.215 -21.677 1.00 82.44 119 LYS A O 1
ATOM 914 N N . VAL A 1 120 ? 10.313 -20.154 -21.224 1.00 81.88 120 VAL A N 1
ATOM 915 C CA . VAL A 1 120 ? 9.873 -20.131 -19.820 1.00 81.88 120 VAL A CA 1
ATOM 916 C C . VAL A 1 120 ? 8.345 -20.153 -19.739 1.00 81.88 120 VAL A C 1
ATOM 918 O O . VAL A 1 120 ? 7.791 -20.974 -19.022 1.00 81.88 120 VAL A O 1
ATOM 921 N N . VAL A 1 121 ? 7.646 -19.333 -20.526 1.00 84.56 121 VAL A N 1
ATOM 922 C CA . VAL A 1 121 ? 6.175 -19.330 -20.572 1.00 84.56 121 VAL A CA 1
ATOM 923 C C . VAL A 1 121 ? 5.629 -20.669 -21.073 1.00 84.56 121 VAL A C 1
ATOM 925 O O . VAL A 1 121 ? 4.662 -21.154 -20.512 1.00 84.56 121 VAL A O 1
ATOM 928 N N . ALA A 1 122 ? 6.256 -21.317 -22.057 1.00 82.19 122 ALA A N 1
ATOM 929 C CA . ALA A 1 122 ? 5.846 -22.652 -22.503 1.00 82.19 122 ALA A CA 1
ATOM 930 C C . ALA A 1 122 ? 6.110 -23.756 -21.457 1.00 82.19 122 ALA A C 1
ATOM 932 O O . ALA A 1 122 ? 5.430 -24.775 -21.464 1.00 82.19 122 ALA A O 1
ATOM 933 N N . ALA A 1 123 ? 7.096 -23.571 -20.575 1.00 76.19 123 ALA A N 1
ATOM 934 C CA . ALA A 1 123 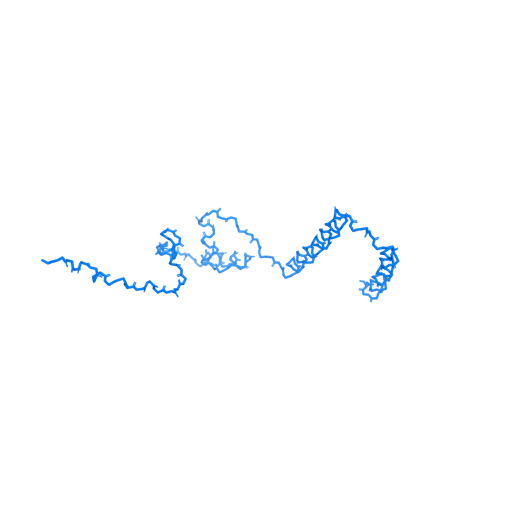? 7.437 -24.527 -19.520 1.00 76.19 123 ALA A CA 1
ATOM 935 C C . ALA A 1 123 ? 6.607 -24.345 -18.235 1.00 76.19 123 ALA A C 1
ATOM 937 O O . ALA A 1 123 ? 6.393 -25.314 -17.513 1.00 76.19 123 ALA A O 1
ATOM 938 N N . TYR A 1 124 ? 6.166 -23.116 -17.942 1.00 73.44 124 TYR A N 1
ATOM 939 C CA . TYR A 1 124 ? 5.407 -22.763 -16.733 1.00 73.44 124 TYR A CA 1
ATOM 940 C C . TYR A 1 124 ? 3.940 -22.390 -17.001 1.00 73.44 124 TYR A C 1
ATOM 942 O O . TYR A 1 124 ? 3.178 -22.214 -16.055 1.00 73.44 124 TYR A O 1
ATOM 950 N N . GLY A 1 125 ? 3.541 -22.254 -18.265 1.00 55.59 125 GLY A N 1
ATOM 951 C CA . GLY A 1 125 ? 2.161 -22.046 -18.689 1.00 55.59 125 GLY A CA 1
ATOM 952 C C . GLY A 1 125 ? 1.425 -23.376 -18.802 1.00 55.59 125 GLY A C 1
ATOM 953 O O . GLY A 1 125 ? 1.457 -24.006 -19.857 1.00 55.59 125 GLY A O 1
ATOM 954 N N . ALA A 1 126 ? 0.783 -23.773 -17.704 1.00 46.50 126 ALA A N 1
ATOM 955 C CA . ALA A 1 126 ? -0.394 -24.639 -17.691 1.00 46.50 126 ALA A CA 1
ATOM 956 C C . ALA A 1 126 ? -1.633 -23.768 -17.449 1.00 46.50 126 ALA A C 1
ATOM 958 O O . ALA A 1 126 ? -1.536 -22.859 -16.590 1.00 46.50 126 ALA A O 1
#

Foldseek 3Di:
DDDDPPPPPPPPDPPDDPDDDPPPDPPDDDPDDDDDPVRVVVLCVVCVQLVHDSVVSVVCVVVVHDRDGDQDPVNVVVVVVVVVVVVVVVVVVVCVVVVNDDDPCVVVVVVVVVVVVVVVCVVPPD

Sequence (126 aa):
MKIDIAAMTLKRAKQGRPPKPLGKKRDCFLGSVRLTLDELAHIEEQAATAGLPVSAYARMVLTGRKIAPRQTPIEQALLVELNRSGVNVHQIAKHLNFGNGVPNDIAAVLEKHHLALKKVVAAYGA